Protein AF-A0A923XTG2-F1 (afdb_monomer_lite)

Radius of gyration: 22.77 Å; chains: 1; bounding box: 45×26×65 Å

Foldseek 3Di:
DVVVVVVVVVVVVVVVVVVVVVVVVVVVVVVVVLVVQQPDLDWDFDADPQQATCFIHQNCCVVVVDGGVVRGRPHPLVSPDPVCSVVVNVVVVD

Secondary structure (DSSP, 8-state):
-HHHHHHHHHHHHHHHHHHHHHHHHHHHHHHHHHHHHHH-SS--EEE-TT-BEEEE-THHHHHTS--HHHHTTSBGGGGS-GGGHHHHHHHTT-

Structure (mmCIF, N/CA/C/O backbone):
data_AF-A0A923XTG2-F1
#
_entry.id   AF-A0A923XTG2-F1
#
loop_
_atom_site.group_PDB
_atom_site.id
_atom_site.type_symbol
_atom_site.label_atom_id
_atom_site.label_alt_id
_atom_site.label_comp_id
_atom_site.label_asym_id
_atom_site.label_entity_id
_atom_site.label_seq_id
_atom_site.pdbx_PDB_ins_code
_atom_site.Cartn_x
_atom_site.Cartn_y
_atom_site.Cartn_z
_atom_site.occupancy
_atom_site.B_iso_or_equiv
_atom_site.auth_seq_id
_atom_site.auth_comp_id
_atom_site.auth_asym_id
_atom_site.auth_at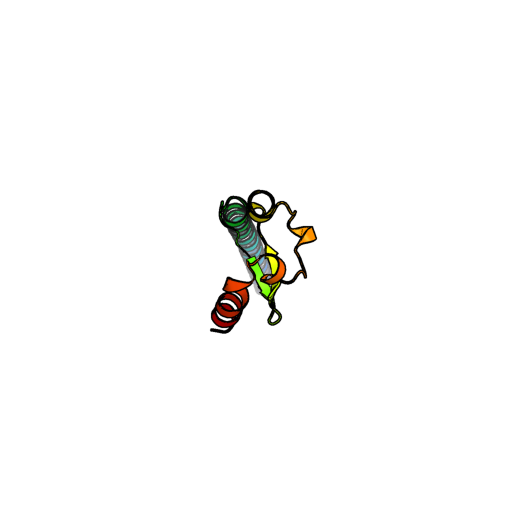om_id
_atom_site.pdbx_PDB_model_num
ATOM 1 N N . MET A 1 1 ? -26.674 -13.803 45.297 1.00 60.62 1 MET A N 1
ATOM 2 C CA . MET A 1 1 ? -26.498 -14.008 43.834 1.00 60.62 1 MET A CA 1
ATOM 3 C C . MET A 1 1 ? -26.458 -12.704 43.023 1.00 60.62 1 MET A C 1
ATOM 5 O O . MET A 1 1 ? -25.574 -12.593 42.186 1.00 60.62 1 MET A O 1
ATOM 9 N N . LYS A 1 2 ? -27.298 -11.688 43.300 1.00 61.97 2 LYS A N 1
ATOM 10 C CA . LYS A 1 2 ? -27.358 -10.406 42.548 1.00 61.97 2 LYS A CA 1
ATOM 11 C C . LYS A 1 2 ? -26.027 -9.626 42.414 1.00 61.97 2 LYS A C 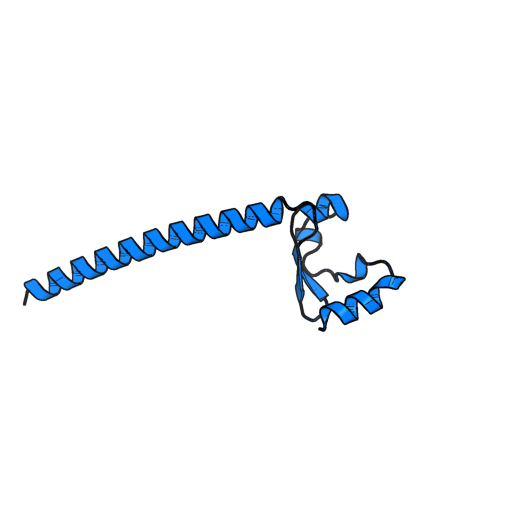1
ATOM 13 O O . LYS A 1 2 ? -25.803 -8.968 41.407 1.00 61.97 2 LYS A O 1
ATOM 18 N N . ASN A 1 3 ? -25.114 -9.751 43.382 1.00 70.75 3 ASN A N 1
ATOM 19 C CA . ASN A 1 3 ? -23.845 -9.005 43.401 1.00 70.75 3 ASN A CA 1
ATOM 20 C C . ASN A 1 3 ? -22.787 -9.527 42.400 1.00 70.75 3 ASN A C 1
ATOM 22 O O . ASN A 1 3 ? -21.920 -8.780 41.956 1.00 70.75 3 ASN A O 1
ATOM 26 N N . ARG A 1 4 ? -22.855 -10.814 42.017 1.00 77.44 4 ARG A N 1
ATOM 27 C CA . ARG A 1 4 ? -21.958 -11.396 40.999 1.00 77.44 4 ARG A CA 1
ATOM 28 C C . ARG A 1 4 ? -22.349 -10.952 39.590 1.00 77.44 4 ARG A C 1
ATOM 30 O O . ARG A 1 4 ? -21.472 -10.598 38.814 1.00 77.44 4 ARG A O 1
ATOM 37 N N . THR A 1 5 ? -23.647 -10.927 39.287 1.00 85.31 5 THR A N 1
ATOM 38 C CA . THR A 1 5 ? -24.165 -10.504 37.978 1.00 85.31 5 THR A CA 1
ATOM 39 C C . THR A 1 5 ? -23.814 -9.048 37.694 1.00 85.31 5 THR A C 1
ATOM 41 O O . THR A 1 5 ? -23.229 -8.760 36.657 1.00 85.31 5 THR A O 1
ATOM 44 N N . LYS A 1 6 ? -24.033 -8.153 38.667 1.00 87.56 6 LYS A N 1
ATOM 45 C CA . LYS A 1 6 ? -23.692 -6.732 38.532 1.00 87.56 6 LYS A CA 1
ATOM 46 C C . LYS A 1 6 ? -22.196 -6.503 38.288 1.00 87.56 6 LYS A C 1
ATOM 48 O O . LYS A 1 6 ? -21.816 -5.800 37.361 1.00 87.56 6 LYS A O 1
ATOM 53 N N . ARG A 1 7 ? -21.339 -7.189 39.054 1.00 87.81 7 ARG A N 1
ATOM 54 C CA . ARG A 1 7 ? -19.880 -7.137 38.871 1.00 87.81 7 ARG A CA 1
ATOM 55 C C . ARG A 1 7 ? -19.438 -7.647 37.494 1.00 87.81 7 ARG A C 1
ATOM 57 O O . ARG A 1 7 ? -18.458 -7.145 36.954 1.00 87.81 7 ARG A O 1
ATOM 64 N N . ASN A 1 8 ? -20.127 -8.644 36.939 1.00 92.62 8 ASN A N 1
ATOM 65 C CA . ASN A 1 8 ? -19.838 -9.152 35.599 1.00 92.62 8 ASN A CA 1
ATOM 66 C C . ASN A 1 8 ? -20.286 -8.166 34.509 1.00 92.62 8 ASN A C 1
ATOM 68 O O . ASN A 1 8 ? -19.538 -7.947 33.561 1.00 92.62 8 ASN A O 1
ATOM 72 N N . GLU A 1 9 ? -21.450 -7.531 34.663 1.00 92.88 9 GLU A N 1
ATOM 73 C CA . GLU A 1 9 ? -21.930 -6.480 33.753 1.00 92.88 9 GLU A CA 1
ATOM 74 C C . GLU A 1 9 ? -20.993 -5.269 33.724 1.00 92.88 9 GLU A C 1
ATOM 76 O O . GLU A 1 9 ? -20.665 -4.768 32.650 1.00 92.88 9 GLU A O 1
ATOM 81 N N . ASP A 1 10 ? -20.524 -4.816 34.888 1.00 94.25 10 ASP A N 1
ATOM 82 C CA . ASP A 1 10 ? -19.628 -3.661 34.981 1.00 94.25 1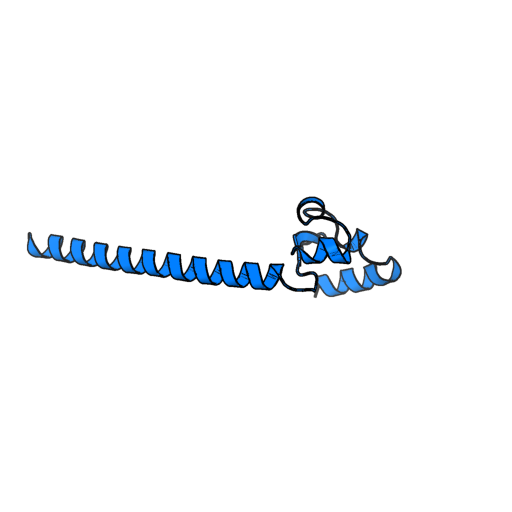0 ASP A CA 1
ATOM 83 C C . ASP A 1 10 ? -18.257 -3.972 34.352 1.00 94.25 10 ASP A C 1
ATOM 85 O O . ASP A 1 10 ? -17.726 -3.165 33.588 1.00 94.25 10 ASP A O 1
ATOM 89 N N . LYS A 1 11 ? -17.726 -5.186 34.572 1.00 93.50 11 LYS A N 1
ATOM 90 C CA . LYS A 1 11 ? -16.514 -5.668 33.885 1.00 93.50 11 LYS A CA 1
ATOM 91 C C . LYS A 1 11 ? -16.692 -5.737 32.368 1.00 93.50 11 LYS A C 1
ATOM 93 O O . LYS A 1 11 ? -15.785 -5.347 31.636 1.00 93.50 11 LYS A O 1
ATOM 98 N N . LEU A 1 12 ? -17.840 -6.220 31.890 1.00 94.88 12 LEU A N 1
ATOM 99 C CA . LEU A 1 12 ? -18.128 -6.316 30.458 1.00 94.88 12 LEU A CA 1
ATOM 100 C C . LEU A 1 12 ? -18.202 -4.926 29.815 1.00 94.88 12 LEU A C 1
ATOM 102 O O . LEU A 1 12 ? -17.610 -4.701 28.763 1.00 94.88 12 LEU A O 1
ATOM 106 N N . LYS A 1 13 ? -18.861 -3.968 30.476 1.00 95.44 13 LYS A N 1
ATOM 107 C CA . LYS A 1 13 ? -18.906 -2.568 30.028 1.00 95.44 13 LYS A CA 1
ATOM 108 C C . LYS A 1 13 ? -17.518 -1.944 29.968 1.00 95.44 13 LYS A C 1
ATOM 110 O O . LYS A 1 13 ? -17.194 -1.292 28.979 1.00 95.44 13 LYS A O 1
ATOM 115 N N . GLN A 1 14 ? -16.695 -2.174 30.990 1.00 95.44 14 GLN A N 1
ATOM 116 C CA . GLN A 1 14 ? -15.317 -1.691 31.007 1.00 95.44 14 GLN A CA 1
ATOM 117 C C . GLN A 1 14 ? -14.499 -2.294 29.857 1.00 95.44 14 GLN A C 1
ATOM 119 O O . GLN A 1 14 ? -13.808 -1.562 29.154 1.00 95.44 14 GLN A O 1
ATOM 124 N N . SER A 1 15 ? -14.626 -3.602 29.613 1.00 95.44 15 SER A N 1
ATOM 125 C CA . SER A 1 15 ? -13.963 -4.274 28.490 1.00 95.44 15 SER A CA 1
ATOM 126 C C . SER A 1 15 ? -14.403 -3.704 27.141 1.00 95.44 15 SER A C 1
ATOM 128 O O . SER A 1 15 ? -13.556 -3.405 26.306 1.00 95.44 15 SER A O 1
ATOM 130 N N . ASN A 1 16 ? -15.706 -3.492 26.931 1.00 97.50 16 ASN A N 1
ATOM 131 C CA . ASN A 1 16 ? -16.222 -2.907 25.690 1.00 97.50 16 ASN A CA 1
ATOM 132 C C . ASN A 1 16 ? -15.706 -1.481 25.470 1.00 97.50 16 ASN A C 1
ATOM 134 O O . ASN A 1 16 ? -15.356 -1.117 24.351 1.00 97.50 16 ASN A O 1
ATOM 138 N N . HIS A 1 17 ? -15.615 -0.681 26.534 1.00 96.88 17 HIS A N 1
ATOM 139 C CA . HIS A 1 17 ? -15.050 0.661 26.447 1.00 96.88 17 HIS A CA 1
ATOM 140 C C . HIS A 1 17 ? -13.572 0.633 26.027 1.00 96.88 17 HIS A C 1
ATOM 142 O O . HIS A 1 17 ? -13.177 1.371 25.127 1.00 96.88 17 HIS A O 1
ATOM 148 N N . ILE A 1 18 ? -12.778 -0.263 26.623 1.00 97.56 18 ILE A N 1
ATOM 149 C CA . ILE A 1 18 ? -11.364 -0.454 26.267 1.00 97.56 18 ILE A CA 1
ATOM 150 C C . ILE A 1 18 ? -11.224 -0.914 24.811 1.00 97.56 18 ILE A C 1
ATOM 152 O O . ILE A 1 18 ? -10.398 -0.370 24.082 1.00 97.56 18 ILE A O 1
ATOM 156 N N . ILE A 1 19 ? -12.041 -1.875 24.370 1.00 98.19 19 ILE A N 1
ATOM 157 C CA . ILE A 1 19 ? -12.028 -2.374 22.987 1.00 98.19 19 ILE A CA 1
ATOM 158 C C . ILE A 1 19 ? -12.325 -1.238 22.004 1.00 98.19 19 ILE A C 1
ATOM 160 O O . ILE A 1 19 ? -11.559 -1.035 21.067 1.00 98.19 19 ILE A O 1
ATOM 164 N N . ASN A 1 20 ? -13.377 -0.453 22.246 1.00 98.00 20 ASN A N 1
ATOM 165 C CA . ASN A 1 20 ? -13.748 0.658 21.367 1.00 98.00 20 ASN A CA 1
ATOM 166 C C . ASN A 1 20 ? -12.662 1.740 21.315 1.00 98.00 20 ASN A C 1
ATOM 168 O O . ASN A 1 20 ? -12.333 2.231 20.238 1.00 98.00 20 ASN A O 1
ATOM 172 N N . SER A 1 21 ? -12.063 2.071 22.463 1.00 97.56 21 SER A N 1
ATOM 173 C CA . SER A 1 21 ? -10.921 2.987 22.527 1.00 97.56 21 SER A CA 1
ATOM 174 C C . SER A 1 21 ? -9.734 2.466 21.709 1.00 97.56 21 SER A C 1
ATOM 176 O O . SER A 1 21 ? -9.112 3.224 20.963 1.00 97.56 21 SER A O 1
ATOM 178 N N . LYS A 1 22 ? -9.449 1.160 21.785 1.00 97.94 22 LYS A N 1
ATOM 179 C CA . LYS A 1 22 ? -8.354 0.551 21.030 1.00 97.94 22 LYS A CA 1
ATOM 180 C C . LYS A 1 22 ? -8.624 0.501 19.528 1.00 97.94 22 LYS A C 1
ATOM 182 O O . LYS A 1 22 ? -7.694 0.719 18.757 1.00 97.94 22 LYS A O 1
ATOM 187 N N . ILE A 1 23 ? -9.868 0.252 19.117 1.00 98.19 23 ILE A N 1
ATOM 188 C CA . ILE A 1 23 ? -10.280 0.294 17.707 1.00 98.19 23 ILE A CA 1
ATOM 189 C C . ILE A 1 23 ? -10.013 1.686 17.131 1.00 98.19 23 ILE A C 1
ATOM 191 O O . ILE A 1 23 ? -9.299 1.793 16.140 1.00 98.19 23 ILE A O 1
ATOM 195 N N . GLN A 1 24 ? -10.464 2.745 17.807 1.00 98.06 24 GLN A N 1
ATOM 196 C CA . GLN A 1 24 ? -10.226 4.124 17.363 1.00 98.06 24 GLN A CA 1
ATOM 197 C C . GLN A 1 24 ? -8.731 4.462 17.263 1.00 98.06 24 GLN A C 1
ATOM 199 O O . GLN A 1 24 ? -8.291 5.129 16.325 1.00 98.06 24 GLN A O 1
ATOM 204 N N . GLU A 1 25 ? -7.921 3.992 18.215 1.00 98.00 25 GLU A N 1
ATOM 205 C CA . GLU A 1 25 ? -6.468 4.180 18.170 1.00 98.00 25 GLU A CA 1
ATOM 206 C C . GLU A 1 25 ? -5.838 3.475 16.956 1.00 98.00 25 GLU A C 1
ATOM 208 O O . GLU A 1 25 ? -4.978 4.051 16.285 1.00 98.00 25 GLU A O 1
ATOM 213 N N . LEU A 1 26 ? -6.255 2.238 16.665 1.00 98.31 26 LEU A N 1
ATOM 214 C CA . LEU A 1 26 ? -5.767 1.469 15.518 1.00 98.31 26 LEU A CA 1
ATOM 215 C C . LEU A 1 26 ? -6.191 2.099 14.190 1.00 98.31 26 LEU A C 1
ATOM 217 O O . LEU A 1 26 ? -5.359 2.214 13.294 1.00 98.31 26 LEU A O 1
ATOM 221 N N . GLU A 1 27 ? -7.435 2.559 14.081 1.00 98.00 27 GLU A N 1
ATOM 222 C CA . GLU A 1 27 ? -7.944 3.268 12.902 1.00 98.00 27 GLU A CA 1
ATOM 223 C C . GLU A 1 27 ? -7.148 4.549 12.633 1.00 98.00 27 GLU A C 1
ATOM 225 O O . GLU A 1 27 ? -6.727 4.798 11.503 1.00 98.00 27 GLU A O 1
ATOM 230 N N . SER A 1 28 ? -6.864 5.333 13.678 1.00 97.62 28 SER A N 1
ATOM 231 C CA . SER A 1 28 ? -6.048 6.547 13.574 1.00 97.62 28 SER A CA 1
ATOM 232 C C . SER A 1 28 ? -4.619 6.241 13.116 1.00 97.62 28 SER A C 1
ATOM 234 O O . SER A 1 28 ? -4.096 6.878 12.198 1.00 97.62 28 SER A O 1
ATOM 236 N N . LYS A 1 29 ? -3.990 5.214 13.702 1.00 97.94 29 LYS A N 1
ATOM 237 C CA . LYS A 1 29 ? -2.649 4.767 13.300 1.00 97.94 29 LYS A CA 1
ATOM 238 C C . LYS A 1 29 ? -2.618 4.284 11.854 1.00 97.94 29 LYS A C 1
ATOM 240 O O . LYS A 1 29 ? -1.721 4.683 11.115 1.00 97.94 29 LYS A O 1
ATOM 245 N N . LEU A 1 30 ? -3.597 3.478 11.445 1.00 97.00 30 LEU A N 1
ATOM 246 C CA . LEU A 1 30 ? -3.702 2.983 10.076 1.00 97.00 30 LEU A CA 1
ATOM 247 C C . LEU A 1 30 ? -3.896 4.140 9.090 1.00 97.00 30 LEU A C 1
ATOM 249 O O . LEU A 1 30 ? -3.162 4.225 8.114 1.00 97.00 30 LEU A O 1
ATOM 253 N N . SER A 1 31 ? -4.797 5.081 9.391 1.00 96.56 31 SER A N 1
ATOM 254 C CA . SER A 1 31 ? -5.018 6.271 8.562 1.00 96.56 31 SER A CA 1
ATOM 255 C C . SER A 1 31 ? -3.742 7.095 8.375 1.00 96.56 31 SER A C 1
ATOM 257 O O . SER A 1 31 ? -3.452 7.546 7.267 1.00 96.56 31 SER A O 1
ATOM 259 N N . ASN A 1 32 ? -2.950 7.271 9.435 1.00 96.75 32 ASN A N 1
ATOM 260 C CA . ASN A 1 32 ? -1.682 7.992 9.345 1.00 96.75 32 ASN A CA 1
ATOM 261 C C . ASN A 1 32 ? -0.653 7.249 8.486 1.00 96.75 32 ASN A C 1
ATOM 263 O O . ASN A 1 32 ? 0.015 7.882 7.673 1.00 96.75 32 ASN A O 1
ATOM 267 N N . LEU A 1 33 ? -0.552 5.923 8.618 1.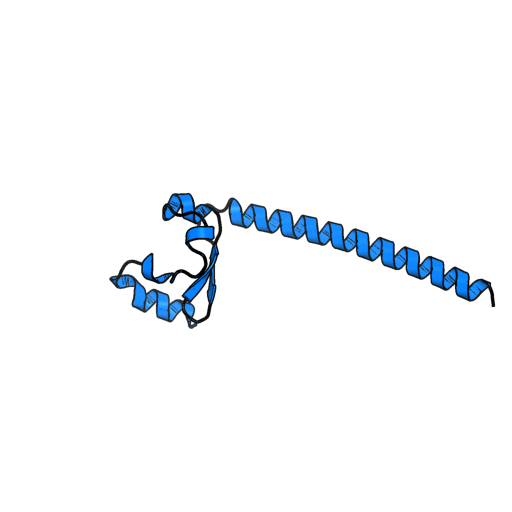00 96.00 33 LEU A N 1
ATOM 268 C CA . LEU A 1 33 ? 0.337 5.113 7.780 1.00 96.00 33 LEU A CA 1
ATOM 269 C C . LEU A 1 33 ? -0.067 5.167 6.304 1.00 96.00 33 LEU A C 1
ATOM 271 O O . LEU A 1 33 ? 0.793 5.393 5.457 1.00 96.00 33 LEU A O 1
ATOM 275 N N . THR A 1 34 ? -1.361 5.040 5.996 1.00 93.81 34 THR A N 1
ATOM 276 C CA . THR A 1 34 ? -1.873 5.168 4.623 1.00 93.81 34 THR A CA 1
ATOM 277 C C . THR A 1 34 ? -1.514 6.526 4.027 1.00 93.81 34 THR A C 1
ATOM 279 O O . THR A 1 34 ? -0.980 6.582 2.927 1.00 93.81 34 THR A O 1
ATOM 282 N N . LYS A 1 35 ? -1.693 7.620 4.779 1.00 94.88 35 LYS A N 1
ATOM 283 C CA . LYS A 1 35 ? -1.297 8.961 4.320 1.00 94.88 35 LYS A CA 1
ATOM 284 C C . LYS A 1 35 ? 0.199 9.066 4.043 1.00 94.88 35 LYS A C 1
ATOM 286 O O . LYS A 1 35 ? 0.580 9.648 3.038 1.00 94.88 35 LYS A O 1
ATOM 291 N N . ILE A 1 36 ? 1.048 8.525 4.917 1.00 96.25 36 ILE A N 1
ATOM 292 C CA . ILE A 1 36 ? 2.504 8.551 4.711 1.00 96.25 36 ILE A CA 1
ATOM 293 C C . ILE A 1 36 ? 2.872 7.823 3.413 1.00 96.25 36 ILE A C 1
ATOM 295 O O . ILE A 1 36 ? 3.661 8.343 2.627 1.00 96.25 36 ILE A O 1
ATOM 299 N N . ILE A 1 37 ? 2.268 6.658 3.169 1.00 96.44 37 ILE A N 1
ATOM 300 C CA . ILE A 1 37 ? 2.470 5.887 1.938 1.00 96.44 37 ILE A CA 1
ATOM 301 C C . ILE A 1 37 ? 1.979 6.675 0.714 1.00 96.44 37 ILE A C 1
ATOM 303 O O . ILE A 1 37 ? 2.708 6.776 -0.271 1.00 96.44 37 ILE A O 1
ATOM 307 N N . ASP A 1 38 ? 0.795 7.284 0.775 1.00 94.50 38 ASP A N 1
ATOM 308 C CA . ASP A 1 38 ? 0.200 8.018 -0.351 1.00 94.50 38 ASP A CA 1
ATOM 309 C C . ASP A 1 38 ? 0.891 9.347 -0.667 1.00 94.50 38 ASP A C 1
ATOM 311 O O . ASP A 1 38 ? 0.887 9.782 -1.820 1.00 94.50 38 ASP A O 1
ATOM 315 N N . TYR A 1 39 ? 1.490 9.996 0.334 1.00 95.00 39 TYR A N 1
ATOM 316 C CA . TYR A 1 39 ? 2.260 11.227 0.149 1.00 95.00 39 TYR A CA 1
ATOM 317 C C . TYR A 1 39 ? 3.737 10.985 -0.173 1.00 95.00 39 TYR A C 1
ATOM 319 O O . TYR A 1 39 ? 4.439 11.947 -0.496 1.00 95.00 39 TYR A O 1
ATOM 327 N N . SER A 1 40 ? 4.211 9.737 -0.108 1.00 96.12 40 SER A N 1
ATOM 328 C CA . SER A 1 40 ? 5.546 9.382 -0.589 1.00 96.12 40 SER A CA 1
ATOM 329 C C . SER A 1 40 ? 5.708 9.796 -2.052 1.00 96.12 40 SER A C 1
ATOM 331 O O . SER A 1 40 ? 4.796 9.634 -2.863 1.00 96.12 40 SER A O 1
ATOM 333 N N . LEU A 1 41 ? 6.880 10.334 -2.390 1.00 95.62 41 LEU A N 1
ATOM 334 C CA . LEU A 1 41 ? 7.229 10.646 -3.777 1.00 95.62 41 LEU A CA 1
ATOM 335 C C . LEU A 1 41 ? 7.673 9.402 -4.545 1.00 95.62 41 LEU A C 1
ATOM 337 O O . LEU A 1 41 ? 7.510 9.365 -5.760 1.00 95.62 41 LEU A O 1
ATOM 341 N N . ASP A 1 42 ? 8.182 8.393 -3.841 1.00 96.75 42 ASP A N 1
ATOM 342 C CA . ASP A 1 42 ? 8.564 7.116 -4.428 1.00 96.75 42 ASP A CA 1
ATOM 343 C C . ASP A 1 42 ? 7.352 6.196 -4.564 1.00 96.75 42 ASP A C 1
ATOM 345 O O . ASP A 1 42 ? 6.434 6.213 -3.729 1.00 96.75 42 ASP A O 1
ATOM 349 N N . ILE A 1 43 ? 7.381 5.355 -5.601 1.00 96.88 43 ILE A N 1
ATOM 350 C CA . ILE A 1 43 ? 6.407 4.278 -5.764 1.00 96.88 43 ILE A CA 1
ATOM 351 C C . ILE A 1 43 ? 6.616 3.264 -4.647 1.00 96.88 43 ILE A C 1
ATOM 353 O O . ILE A 1 43 ? 7.657 2.618 -4.552 1.00 96.88 43 ILE A O 1
ATOM 357 N N . ILE A 1 44 ? 5.576 3.092 -3.841 1.00 97.38 44 ILE A N 1
ATOM 358 C CA . ILE A 1 44 ? 5.478 2.035 -2.843 1.00 97.38 44 ILE A CA 1
ATOM 359 C C . ILE A 1 44 ? 4.409 1.075 -3.340 1.00 97.38 44 ILE A C 1
ATOM 361 O O . ILE A 1 44 ? 3.267 1.476 -3.568 1.00 97.38 44 ILE A O 1
ATOM 365 N N . CYS A 1 45 ? 4.781 -0.187 -3.520 1.00 96.50 45 CYS A N 1
ATOM 366 C CA . CYS A 1 45 ? 3.879 -1.216 -4.008 1.00 96.50 45 CYS A CA 1
ATOM 367 C C . CYS A 1 45 ? 4.143 -2.562 -3.337 1.00 96.50 45 CYS A C 1
ATOM 369 O O . CYS A 1 45 ? 5.206 -2.801 -2.764 1.00 96.50 45 CYS A O 1
ATOM 371 N N . THR A 1 46 ? 3.157 -3.445 -3.431 1.00 96.06 46 THR A N 1
ATOM 372 C CA . THR A 1 46 ? 3.319 -4.872 -3.156 1.00 96.06 46 THR A CA 1
ATOM 373 C C . THR A 1 46 ? 2.916 -5.658 -4.391 1.00 96.06 46 THR A C 1
ATOM 375 O O . THR A 1 46 ? 2.082 -5.203 -5.180 1.00 96.06 46 THR A O 1
ATOM 378 N N . VAL A 1 47 ? 3.516 -6.833 -4.567 1.00 95.94 47 VAL A N 1
ATOM 379 C CA . VAL A 1 47 ? 3.251 -7.709 -5.708 1.00 95.94 47 VAL A CA 1
ATOM 380 C C . VAL A 1 47 ? 2.991 -9.142 -5.255 1.00 95.94 47 VAL A C 1
ATOM 382 O O . VAL A 1 47 ? 3.447 -9.541 -4.183 1.00 95.94 47 VAL A O 1
ATOM 385 N N . ASP A 1 48 ? 2.248 -9.902 -6.055 1.00 95.62 48 ASP A N 1
ATOM 386 C CA . ASP A 1 48 ? 2.076 -11.345 -5.865 1.00 95.62 48 ASP A CA 1
ATOM 387 C C . ASP A 1 48 ? 3.318 -12.142 -6.317 1.00 95.62 48 ASP A C 1
ATOM 389 O O . ASP A 1 48 ? 4.346 -11.580 -6.713 1.00 95.62 48 ASP A O 1
ATOM 393 N N . GLN A 1 49 ? 3.242 -13.475 -6.243 1.00 92.25 49 GLN A N 1
ATOM 394 C CA . GLN A 1 49 ? 4.355 -14.364 -6.601 1.00 92.25 49 GLN A CA 1
ATOM 395 C C . GLN A 1 49 ? 4.704 -14.285 -8.097 1.00 92.25 49 GLN A C 1
ATOM 397 O O . GLN A 1 49 ? 5.862 -14.455 -8.498 1.00 92.25 49 GLN A O 1
ATOM 402 N N . GLU A 1 50 ? 3.718 -13.965 -8.927 1.00 93.38 50 GLU A N 1
ATOM 403 C CA . GLU A 1 50 ? 3.831 -13.734 -10.360 1.00 93.38 50 GLU A CA 1
ATOM 404 C C . GLU A 1 50 ? 4.338 -12.319 -10.697 1.00 93.38 50 GLU A C 1
ATOM 406 O O . GLU A 1 50 ? 4.623 -12.023 -11.861 1.00 93.38 50 GLU A O 1
ATOM 411 N N . GLY A 1 51 ? 4.508 -11.452 -9.696 1.00 95.06 51 GLY A N 1
ATOM 412 C CA . GLY A 1 51 ? 4.976 -10.082 -9.866 1.00 95.06 51 GLY A CA 1
ATOM 413 C C . GLY A 1 51 ? 3.895 -9.134 -10.388 1.00 95.06 51 GLY A C 1
ATOM 414 O O . GLY A 1 51 ? 4.213 -8.190 -11.116 1.00 95.06 51 GLY A O 1
ATOM 415 N N . ARG A 1 52 ? 2.624 -9.385 -10.075 1.00 97.25 52 ARG A N 1
ATOM 416 C CA . ARG A 1 52 ? 1.506 -8.485 -10.378 1.00 97.25 52 ARG A CA 1
ATOM 417 C C . ARG A 1 52 ? 1.210 -7.584 -9.196 1.00 97.25 52 ARG A C 1
ATOM 419 O O . ARG A 1 52 ? 1.257 -8.039 -8.058 1.00 97.25 52 ARG A O 1
ATOM 426 N N . PHE A 1 53 ? 0.883 -6.321 -9.451 1.00 97.81 53 PHE A N 1
ATOM 427 C CA . PHE A 1 53 ? 0.586 -5.373 -8.377 1.00 97.81 53 PHE A CA 1
ATOM 428 C C . PHE A 1 53 ? -0.647 -5.795 -7.563 1.00 97.81 53 PHE A C 1
ATOM 430 O O . PHE A 1 53 ? -1.733 -5.962 -8.115 1.00 97.81 53 PHE A O 1
ATOM 437 N N . ILE A 1 54 ? -0.478 -5.914 -6.244 1.00 97.75 54 ILE A N 1
ATOM 438 C CA . ILE A 1 54 ? -1.570 -6.085 -5.270 1.00 97.75 54 ILE A CA 1
ATOM 439 C C . ILE A 1 54 ? -1.971 -4.720 -4.708 1.00 97.75 54 ILE A C 1
ATOM 441 O O . ILE A 1 54 ? -3.154 -4.417 -4.575 1.00 97.75 54 ILE A O 1
ATOM 445 N N . THR A 1 55 ? -0.981 -3.886 -4.387 1.00 96.56 55 THR A N 1
ATOM 446 C CA . THR A 1 55 ? -1.178 -2.502 -3.951 1.00 96.56 55 THR A CA 1
ATOM 447 C C . THR A 1 55 ? -0.124 -1.605 -4.575 1.00 96.56 55 THR A C 1
ATOM 449 O O . THR A 1 55 ? 0.998 -2.044 -4.826 1.00 96.56 55 THR A O 1
ATOM 452 N N . ILE A 1 56 ? -0.472 -0.341 -4.803 1.00 97.75 56 ILE A N 1
ATOM 453 C CA . ILE A 1 56 ? 0.450 0.696 -5.262 1.00 97.75 56 ILE A CA 1
ATOM 454 C C . ILE A 1 56 ? -0.057 2.066 -4.800 1.00 97.75 56 ILE A C 1
ATOM 456 O O . ILE A 1 56 ? -1.263 2.308 -4.807 1.00 97.75 56 ILE A O 1
ATOM 460 N N . ASN A 1 57 ? 0.840 2.943 -4.352 1.00 97.75 57 ASN A N 1
ATOM 461 C CA . ASN A 1 57 ? 0.485 4.284 -3.883 1.00 97.75 57 ASN A CA 1
ATOM 462 C C . ASN A 1 57 ? 0.278 5.282 -5.040 1.00 97.75 57 ASN A C 1
ATOM 464 O O . ASN A 1 57 ? 0.648 5.037 -6.190 1.00 97.75 57 ASN A O 1
ATOM 468 N N . ASN A 1 58 ? -0.249 6.468 -4.722 1.00 96.75 58 ASN A N 1
ATOM 469 C CA . ASN A 1 58 ? -0.546 7.520 -5.707 1.00 96.75 58 ASN A CA 1
ATOM 470 C C . ASN A 1 58 ? 0.677 8.093 -6.447 1.00 96.75 58 ASN A C 1
ATOM 472 O O . ASN A 1 58 ? 0.513 8.781 -7.458 1.00 96.75 58 ASN A O 1
ATOM 476 N N . ALA A 1 59 ? 1.903 7.810 -5.997 1.00 97.81 59 ALA A N 1
ATOM 477 C CA . ALA A 1 59 ? 3.116 8.227 -6.699 1.00 97.81 59 ALA A CA 1
ATOM 478 C C . ALA A 1 59 ? 3.186 7.668 -8.133 1.00 97.81 59 ALA A C 1
ATOM 480 O O . ALA A 1 59 ? 3.731 8.327 -9.025 1.00 97.81 59 ALA A O 1
ATOM 481 N N . CYS A 1 60 ? 2.569 6.505 -8.389 1.00 97.25 60 CYS A N 1
ATOM 482 C CA . CYS A 1 60 ? 2.524 5.893 -9.718 1.00 97.25 60 CYS A CA 1
ATOM 483 C C . CYS A 1 60 ? 1.904 6.804 -10.786 1.00 97.25 60 CYS A C 1
ATOM 485 O O . CYS A 1 60 ? 2.373 6.810 -11.923 1.00 97.25 60 CYS A O 1
ATOM 487 N N . GLN A 1 61 ? 0.942 7.655 -10.423 1.00 96.62 61 GLN A N 1
ATOM 488 C CA . GLN A 1 61 ? 0.315 8.571 -11.373 1.00 96.62 61 GLN A CA 1
ATOM 489 C C . GLN A 1 61 ? 1.298 9.618 -11.891 1.00 96.62 61 GLN A C 1
ATOM 491 O O . GLN A 1 61 ? 1.266 9.970 -13.067 1.00 96.62 61 GLN A O 1
ATOM 496 N N . LYS A 1 62 ? 2.194 10.110 -11.032 1.00 95.62 62 LYS A N 1
ATOM 497 C CA . LYS A 1 62 ? 3.203 11.098 -11.431 1.00 95.62 62 LYS A CA 1
ATOM 498 C C . LYS A 1 62 ? 4.381 10.457 -12.157 1.00 95.62 62 LYS A C 1
ATOM 500 O O . LYS A 1 62 ? 4.909 11.063 -13.080 1.00 95.62 62 LYS A O 1
ATOM 505 N N . ILE A 1 63 ? 4.799 9.269 -11.720 1.00 96.00 63 ILE A N 1
ATOM 506 C CA . ILE A 1 63 ? 6.015 8.612 -12.217 1.00 96.00 63 ILE A CA 1
ATOM 507 C C . ILE A 1 63 ? 5.742 7.784 -13.477 1.00 96.00 63 ILE A C 1
ATOM 509 O O . ILE A 1 63 ? 6.495 7.875 -14.440 1.00 96.00 63 ILE A O 1
ATOM 513 N N . LEU A 1 64 ? 4.674 6.983 -13.481 1.00 96.00 64 LEU A N 1
ATOM 514 C CA . LEU A 1 64 ? 4.326 6.080 -14.586 1.00 96.00 64 LEU A CA 1
ATOM 515 C C . LEU A 1 64 ? 3.190 6.616 -15.464 1.00 96.00 64 LEU A C 1
ATOM 517 O O . LEU A 1 64 ? 3.045 6.160 -16.594 1.00 96.00 64 LEU A O 1
ATOM 521 N N . GLY A 1 65 ? 2.390 7.567 -14.970 1.00 97.00 65 GLY A N 1
ATOM 522 C CA . GLY A 1 65 ? 1.276 8.160 -15.720 1.00 97.00 65 GLY A CA 1
ATOM 523 C C . GLY A 1 65 ? -0.067 7.439 -15.575 1.00 97.00 65 GLY A C 1
ATOM 524 O O . GLY A 1 65 ? -1.026 7.837 -16.230 1.00 97.00 65 GLY A O 1
ATOM 525 N N . TYR A 1 66 ? -0.157 6.422 -14.714 1.00 97.62 66 TYR A N 1
ATOM 526 C CA . TYR A 1 66 ? -1.359 5.601 -14.517 1.00 97.62 66 TYR A CA 1
ATOM 527 C C . TYR A 1 66 ? -1.919 5.767 -13.110 1.00 97.62 66 TYR A C 1
ATOM 529 O O . TYR A 1 66 ? -1.166 5.956 -12.153 1.00 97.62 66 TYR A O 1
ATOM 537 N N . LYS A 1 67 ? -3.238 5.672 -12.963 1.00 97.31 67 LYS A N 1
ATOM 538 C CA . LYS A 1 67 ? -3.872 5.610 -11.647 1.00 97.31 67 LYS A CA 1
ATOM 539 C C . LYS A 1 67 ? -3.636 4.243 -10.996 1.00 97.31 67 LYS A C 1
ATOM 541 O O . LYS A 1 67 ? -3.483 3.253 -11.716 1.00 97.31 67 LYS A O 1
ATOM 546 N N . PRO A 1 68 ? -3.664 4.150 -9.653 1.00 96.69 68 PRO A N 1
ATOM 547 C CA . PRO A 1 68 ? -3.469 2.883 -8.956 1.00 96.69 68 PRO A CA 1
ATOM 548 C C . PRO A 1 68 ? -4.377 1.760 -9.463 1.00 96.69 68 PRO A C 1
ATOM 550 O O . PRO A 1 68 ? -3.906 0.647 -9.676 1.00 96.69 68 PRO A O 1
ATOM 553 N N . GLU A 1 69 ? -5.656 2.054 -9.719 1.00 97.31 69 GLU A N 1
ATOM 554 C CA . GLU A 1 69 ? -6.651 1.048 -10.112 1.00 97.31 69 GLU A CA 1
ATOM 555 C C . GLU A 1 69 ? -6.391 0.462 -11.506 1.00 97.31 69 GLU A C 1
ATOM 557 O O . GLU A 1 69 ? -6.826 -0.650 -11.790 1.00 97.31 69 GLU A O 1
ATOM 562 N N . GLU A 1 70 ? -5.669 1.188 -12.363 1.00 97.75 70 GLU A N 1
ATOM 563 C CA . GLU A 1 70 ? -5.269 0.729 -13.699 1.00 97.75 70 GLU A CA 1
ATOM 564 C C . GLU A 1 70 ? -4.075 -0.232 -13.644 1.00 97.75 70 GLU A C 1
ATOM 566 O O . GLU A 1 70 ? -3.827 -0.969 -14.596 1.00 97.75 70 GLU A O 1
ATOM 571 N N . LEU A 1 71 ? -3.322 -0.214 -12.540 1.00 97.81 71 LEU A N 1
ATOM 572 C CA . LEU A 1 71 ? -2.115 -1.014 -12.362 1.00 97.81 71 LEU A CA 1
ATOM 573 C C . LEU A 1 71 ? -2.359 -2.281 -11.541 1.00 97.81 71 LEU A C 1
ATOM 575 O O . LEU A 1 71 ? -1.588 -3.230 -11.661 1.00 97.81 71 LEU A O 1
ATOM 579 N N . ILE A 1 72 ? -3.409 -2.342 -10.719 1.00 98.06 72 ILE A N 1
ATOM 580 C CA . ILE A 1 72 ? -3.708 -3.550 -9.936 1.00 98.06 72 ILE A CA 1
ATOM 581 C C . ILE A 1 72 ? -3.901 -4.761 -10.867 1.00 98.06 72 ILE A 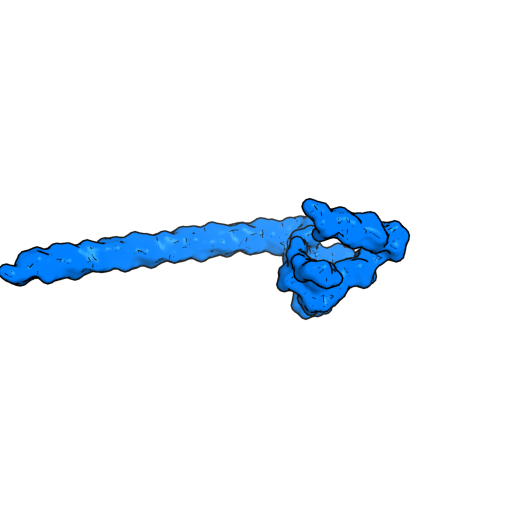C 1
ATOM 583 O O . ILE A 1 72 ? -4.679 -4.723 -11.816 1.00 98.06 72 ILE A O 1
ATOM 587 N N . GLY A 1 73 ? -3.184 -5.853 -10.589 1.00 97.88 73 GLY A N 1
ATOM 588 C CA . GLY A 1 73 ? -3.180 -7.082 -11.394 1.00 97.88 73 GLY A CA 1
ATOM 589 C C . GLY A 1 73 ? -2.257 -7.057 -12.623 1.00 97.88 73 GLY A C 1
ATOM 590 O O . GLY A 1 73 ? -1.978 -8.115 -13.210 1.00 97.88 73 GLY A O 1
ATOM 591 N N . GLU A 1 74 ? -1.724 -5.892 -12.993 1.00 98.19 74 GLU A N 1
ATOM 592 C CA . GLU A 1 74 ? -0.739 -5.765 -14.063 1.00 98.19 74 GLU A CA 1
ATOM 593 C C . GLU A 1 74 ? 0.644 -6.228 -13.612 1.00 98.19 74 GLU A C 1
ATOM 595 O O . GLU A 1 74 ? 1.042 -6.060 -12.460 1.00 98.19 74 GLU A O 1
ATOM 600 N N . SER A 1 75 ? 1.395 -6.828 -14.539 1.00 96.62 75 SER A N 1
ATOM 601 C CA . SER A 1 75 ? 2.757 -7.286 -14.253 1.00 96.62 75 SER A CA 1
ATOM 602 C C . SER A 1 75 ? 3.701 -6.096 -14.114 1.00 96.62 75 SER A C 1
ATOM 604 O O . SER A 1 75 ? 3.835 -5.302 -15.049 1.00 96.62 75 SER A O 1
ATOM 606 N N . LEU A 1 76 ? 4.430 -6.033 -12.996 1.00 95.75 76 LEU A N 1
ATOM 607 C CA . LEU A 1 76 ? 5.409 -4.981 -12.719 1.00 95.75 76 LEU A CA 1
ATOM 608 C C . LEU A 1 76 ? 6.455 -4.864 -13.842 1.00 95.75 76 LEU A C 1
ATOM 610 O O . LEU A 1 76 ? 6.862 -3.765 -14.207 1.00 95.75 76 LEU A O 1
ATOM 614 N N . LEU A 1 77 ? 6.831 -5.987 -14.468 1.00 95.69 77 LEU A N 1
ATOM 615 C CA . LEU A 1 77 ? 7.861 -6.047 -15.511 1.00 95.69 77 LEU A CA 1
ATOM 616 C C . LEU A 1 77 ? 7.474 -5.304 -16.797 1.00 95.69 77 LEU A C 1
ATOM 618 O O . LEU A 1 77 ? 8.360 -4.964 -17.582 1.00 95.69 77 LEU A O 1
ATOM 622 N N . LYS A 1 78 ? 6.180 -5.021 -17.021 1.00 95.38 78 LYS A N 1
ATOM 623 C CA . LYS A 1 78 ? 5.729 -4.171 -18.138 1.00 95.38 78 LYS A CA 1
ATOM 624 C C . LYS A 1 78 ? 6.259 -2.740 -18.021 1.00 95.38 78 LYS A C 1
ATOM 626 O O . LYS A 1 78 ? 6.452 -2.089 -19.042 1.00 95.38 78 LYS A O 1
ATOM 631 N N . PHE A 1 79 ? 6.525 -2.291 -16.797 1.00 94.62 79 PHE A N 1
ATOM 632 C CA . PHE A 1 79 ? 6.966 -0.935 -16.468 1.00 94.62 79 PHE A CA 1
ATOM 633 C C . PHE A 1 79 ? 8.473 -0.851 -16.198 1.00 94.62 79 PHE A C 1
ATOM 635 O O . PHE A 1 79 ? 8.988 0.220 -15.896 1.00 94.62 79 PHE A O 1
ATOM 642 N N . ILE A 1 80 ? 9.185 -1.975 -16.325 1.00 94.44 80 ILE A N 1
ATOM 643 C CA . ILE A 1 80 ? 10.636 -2.062 -16.169 1.00 94.44 80 ILE A CA 1
ATOM 644 C C . ILE A 1 80 ? 11.288 -2.135 -17.549 1.00 94.44 80 ILE A C 1
ATOM 646 O O . ILE A 1 80 ? 10.823 -2.861 -18.443 1.00 94.44 80 ILE A O 1
ATOM 650 N N . HIS A 1 81 ? 12.384 -1.391 -17.707 1.00 94.81 81 HIS A N 1
ATOM 651 C CA . HIS A 1 81 ? 13.194 -1.413 -18.918 1.00 94.81 81 HIS A CA 1
ATOM 652 C C . HIS A 1 81 ? 13.626 -2.857 -19.243 1.00 94.81 81 HIS A C 1
ATOM 654 O O . HIS A 1 81 ? 13.995 -3.586 -18.320 1.00 94.81 81 HIS A O 1
ATOM 660 N N . PRO A 1 82 ? 13.580 -3.310 -20.514 1.00 95.75 82 PRO A N 1
ATOM 661 C CA . PRO A 1 82 ? 13.877 -4.697 -20.879 1.00 95.75 82 PRO A CA 1
ATOM 662 C C . PRO A 1 82 ? 15.180 -5.248 -20.289 1.00 95.75 82 PRO A C 1
ATOM 664 O O . PRO A 1 82 ? 15.182 -6.377 -19.801 1.00 95.75 82 PRO A O 1
ATOM 667 N N . ASP A 1 83 ? 16.230 -4.428 -20.268 1.00 97.75 83 ASP A N 1
ATOM 668 C CA . ASP A 1 83 ? 17.560 -4.805 -19.771 1.00 97.75 83 ASP A CA 1
ATOM 669 C C . ASP A 1 83 ? 17.586 -5.082 -18.258 1.00 97.75 83 ASP A C 1
ATOM 671 O O . ASP A 1 83 ? 18.396 -5.879 -17.787 1.00 97.75 83 ASP A O 1
ATOM 675 N N . ASP A 1 84 ? 16.656 -4.498 -17.499 1.00 96.44 84 ASP A N 1
ATOM 676 C CA . ASP A 1 84 ? 16.602 -4.628 -16.040 1.00 96.44 84 ASP A CA 1
ATOM 677 C C . ASP A 1 84 ? 15.655 -5.740 -15.571 1.00 96.44 84 ASP A C 1
ATOM 679 O O . ASP A 1 84 ? 15.731 -6.184 -14.424 1.00 96.44 84 ASP A O 1
ATOM 683 N N . ARG A 1 85 ? 14.787 -6.265 -16.448 1.00 94.69 85 ARG A N 1
ATOM 684 C CA . ARG A 1 85 ? 13.733 -7.228 -16.066 1.00 94.69 85 ARG A CA 1
ATOM 685 C C . ARG A 1 85 ? 14.271 -8.484 -15.392 1.00 94.69 85 ARG A C 1
ATOM 687 O O . ARG A 1 85 ? 13.655 -8.974 -14.444 1.00 94.69 85 ARG A O 1
ATOM 694 N N . THR A 1 86 ? 15.394 -9.014 -15.876 1.00 93.88 86 THR A N 1
ATOM 695 C CA . THR A 1 86 ? 16.025 -10.215 -15.307 1.00 93.88 86 THR A CA 1
ATOM 696 C C . THR A 1 86 ? 16.509 -9.944 -13.890 1.00 93.88 86 THR A C 1
ATOM 698 O O . THR A 1 86 ? 16.195 -10.711 -12.981 1.00 93.88 86 THR A O 1
ATOM 701 N N . LYS A 1 87 ? 17.210 -8.823 -13.694 1.00 94.44 87 LYS A N 1
ATOM 702 C CA . LYS A 1 87 ? 17.727 -8.407 -12.390 1.00 94.44 87 LYS A CA 1
ATOM 703 C C . LYS A 1 87 ? 16.583 -8.166 -11.405 1.00 94.44 87 LYS A C 1
ATOM 705 O O . LYS A 1 87 ? 16.563 -8.777 -10.341 1.00 94.44 87 LYS A O 1
ATOM 710 N N . THR A 1 88 ? 15.570 -7.394 -11.801 1.00 92.94 88 THR A N 1
ATOM 711 C CA . THR A 1 88 ? 14.375 -7.145 -10.979 1.00 92.94 88 THR A CA 1
ATOM 712 C C . THR A 1 88 ? 13.638 -8.440 -10.622 1.00 92.94 88 THR A C 1
ATOM 714 O O . THR A 1 88 ? 13.170 -8.605 -9.497 1.00 92.94 88 THR A O 1
ATOM 717 N N . SER A 1 89 ? 13.545 -9.394 -11.556 1.00 90.19 89 SER A N 1
ATOM 718 C CA . SER A 1 89 ? 12.887 -10.685 -11.307 1.00 90.19 89 SER A CA 1
ATOM 719 C C . SER A 1 89 ? 13.645 -11.580 -10.328 1.00 90.19 89 SER A C 1
ATOM 721 O O . SER A 1 89 ? 13.018 -12.394 -9.657 1.00 90.19 89 SER A O 1
ATOM 723 N N . GLN A 1 90 ? 14.968 -11.452 -10.256 1.00 90.56 90 GLN A N 1
ATOM 724 C CA . GLN A 1 90 ? 15.794 -12.179 -9.293 1.00 90.56 90 GLN A CA 1
ATOM 725 C C . GLN A 1 90 ? 15.729 -11.528 -7.912 1.00 90.56 90 GLN A C 1
ATOM 727 O O . GLN A 1 90 ? 15.549 -12.227 -6.923 1.00 90.56 90 GLN A O 1
ATOM 732 N N . GLU A 1 91 ? 15.808 -10.196 -7.846 1.00 87.50 91 GLU A N 1
ATOM 733 C CA . GLU A 1 91 ? 15.740 -9.444 -6.587 1.00 87.50 91 GLU A CA 1
ATOM 734 C C . GLU A 1 91 ? 14.433 -9.690 -5.829 1.00 87.50 91 GLU A C 1
ATOM 736 O O . GLU A 1 91 ? 14.465 -9.853 -4.616 1.00 87.50 91 GLU A O 1
ATOM 741 N N . ARG A 1 92 ? 13.295 -9.796 -6.530 1.00 82.50 92 ARG A N 1
ATOM 742 C CA . ARG A 1 92 ? 11.993 -10.083 -5.897 1.00 82.50 92 ARG A CA 1
ATOM 743 C C . ARG A 1 92 ? 11.833 -11.515 -5.358 1.00 82.50 92 ARG A C 1
ATOM 745 O O . ARG A 1 92 ? 10.827 -11.787 -4.715 1.00 82.50 92 ARG A O 1
ATOM 752 N N . MET A 1 93 ? 12.733 -12.439 -5.706 1.00 75.75 93 MET A N 1
ATOM 753 C CA . MET A 1 93 ? 12.676 -13.856 -5.303 1.00 75.75 93 MET A CA 1
ATOM 754 C C . MET A 1 93 ? 13.568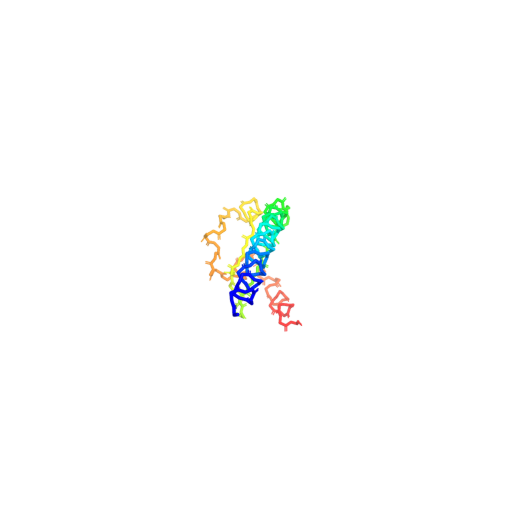 -14.158 -4.082 1.00 75.75 93 MET A C 1
ATOM 756 O O . MET A 1 93 ? 13.559 -15.284 -3.586 1.00 75.75 93 MET A O 1
ATOM 760 N N . ASN A 1 94 ? 14.342 -13.168 -3.626 1.00 63.06 94 ASN A N 1
ATOM 761 C CA . ASN A 1 94 ? 15.232 -13.245 -2.466 1.00 63.06 94 ASN A CA 1
ATOM 762 C C . ASN A 1 94 ? 14.542 -12.733 -1.199 1.00 63.06 94 ASN A C 1
ATOM 764 O O . ASN A 1 94 ? 14.872 -13.267 -0.117 1.00 63.06 94 ASN A O 1
#

Sequence (94 aa):
MKNRTKRNEDKLKQSNHIINSKIQELESKLSNLTKIIDYSLDIICTVDQEGRFITINNACQKILGYKPEELIGESLLKFIHPDDRTKTSQERMN

pLDDT: mean 93.83, std 7.44, range [60.62, 98.31]